Protein AF-A0A7G9FVB9-F1 (afdb_monomer_lite)

Sequence (178 aa):
MNELNYVPISENDRDALREALKKEIVKCATGRSVLEKKEYHIELKDEKFKTLVSDGELDLAAEIAIEMLEEIKNINKTMRKPEFEELAAKVRSEESTIKKTVLMHGMFSERMKDLIGLAAECMRVGGAYYTFLSGPFITSAIFSAYAVIVDQGENEDLYITCAFFLIRAILKMHSIPD

Radius of gyration: 16.19 Å; chains: 1; bounding box: 37×33×52 Å

Foldseek 3Di:
DDLPDDDQDDPVVLVVLLVVLLVVQVVQFPPDADVQWTWGFDDAPPFTWIFTAHPVLLSLLLNLLSQLLSQLVVLLNVQAPVNLVVLVVVLVPDDDLLVSLVSLCVSHDPSNVVSLVSLCVSRVPDDVLCNPPLSSQLSVLSSVLSVQCNVPVVDPVSSSVSSSNNSVSSRVSDTGTD

Structure (mmCIF, N/CA/C/O backbone):
data_AF-A0A7G9FVB9-F1
#
_entry.id   AF-A0A7G9FVB9-F1
#
loop_
_atom_site.group_PDB
_atom_site.id
_atom_site.type_symbol
_atom_site.label_atom_id
_atom_site.label_alt_id
_atom_site.label_comp_id
_atom_site.label_asym_id
_atom_site.label_entity_id
_atom_site.label_seq_id
_atom_site.pdbx_PDB_ins_code
_atom_site.Cartn_x
_atom_site.Cartn_y
_atom_site.Cartn_z
_atom_site.occupancy
_atom_site.B_iso_or_equiv
_atom_site.auth_seq_id
_atom_site.auth_comp_id
_atom_site.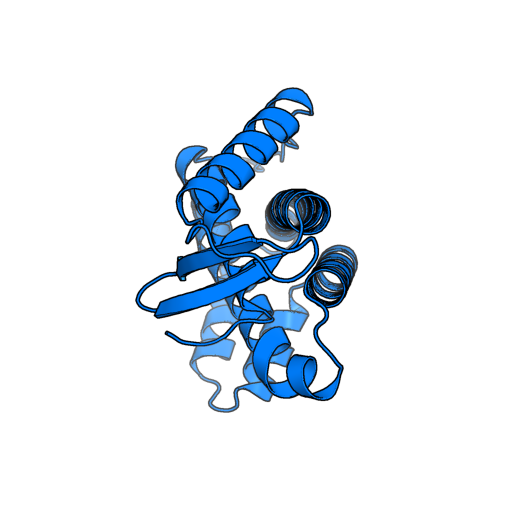auth_asym_id
_atom_site.auth_atom_id
_atom_site.pdbx_PDB_model_num
ATOM 1 N N . MET A 1 1 ? 6.359 0.030 -31.274 1.00 37.69 1 MET A N 1
ATOM 2 C CA . MET A 1 1 ? 6.351 0.048 -29.798 1.00 37.69 1 MET A CA 1
ATOM 3 C C . MET A 1 1 ? 5.834 1.413 -29.409 1.00 37.69 1 MET A C 1
ATOM 5 O O . MET A 1 1 ? 6.547 2.377 -29.641 1.00 37.69 1 MET A O 1
ATOM 9 N N . ASN A 1 2 ? 4.580 1.504 -28.969 1.00 38.28 2 ASN A N 1
ATOM 10 C CA . ASN A 1 2 ? 4.040 2.771 -28.486 1.00 38.28 2 ASN A CA 1
ATOM 11 C C . ASN A 1 2 ? 4.708 3.070 -27.145 1.00 38.28 2 ASN A C 1
ATOM 13 O O . ASN A 1 2 ? 4.683 2.230 -26.247 1.00 38.28 2 ASN A O 1
ATOM 17 N N . GLU A 1 3 ? 5.350 4.228 -27.042 1.00 43.22 3 GLU A N 1
ATOM 18 C CA . GLU A 1 3 ? 5.718 4.799 -25.753 1.00 43.22 3 GLU A CA 1
ATOM 19 C C . GLU A 1 3 ? 4.414 4.999 -24.975 1.00 43.22 3 GLU A C 1
ATOM 21 O O . GLU A 1 3 ? 3.550 5.774 -25.385 1.00 43.22 3 GLU A O 1
ATOM 26 N N . LEU A 1 4 ? 4.229 4.222 -23.906 1.00 54.06 4 LEU A N 1
ATOM 27 C CA . LEU A 1 4 ? 3.117 4.383 -22.974 1.00 54.06 4 LEU A CA 1
ATOM 28 C C . LEU A 1 4 ? 3.291 5.742 -22.286 1.00 54.06 4 LEU A C 1
ATOM 30 O O . LEU A 1 4 ? 4.020 5.873 -21.301 1.00 54.06 4 LEU A O 1
ATOM 34 N N . ASN A 1 5 ? 2.668 6.777 -22.844 1.00 54.59 5 ASN A N 1
ATOM 35 C CA . ASN A 1 5 ? 2.646 8.098 -22.236 1.00 54.59 5 ASN A CA 1
ATOM 36 C C . ASN A 1 5 ? 1.770 8.040 -20.985 1.00 54.59 5 ASN A C 1
ATOM 38 O O . ASN A 1 5 ? 0.549 7.953 -21.061 1.00 54.59 5 ASN A O 1
ATOM 42 N N . TYR A 1 6 ? 2.410 8.088 -19.821 1.00 61.12 6 TYR A N 1
ATOM 43 C CA . TYR A 1 6 ? 1.730 8.239 -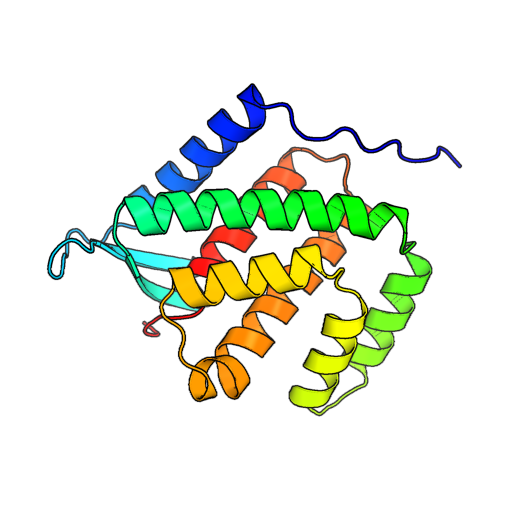18.540 1.00 61.12 6 TYR A CA 1
ATOM 44 C C . TYR A 1 6 ? 0.858 9.482 -18.524 1.00 61.12 6 TYR A C 1
ATOM 46 O O . TYR A 1 6 ? 1.340 10.602 -18.712 1.00 61.12 6 TYR A O 1
ATOM 54 N N . VAL A 1 7 ? -0.400 9.259 -18.184 1.00 67.25 7 VAL A N 1
ATOM 55 C CA . VAL A 1 7 ? -1.322 10.304 -17.779 1.00 67.25 7 VAL A CA 1
ATOM 56 C C . VAL A 1 7 ? -1.531 10.127 -16.271 1.00 67.25 7 VAL A C 1
ATOM 58 O O . VAL A 1 7 ? -1.953 9.040 -15.843 1.00 67.25 7 VAL A O 1
ATOM 61 N N . PRO A 1 8 ? -1.162 11.130 -15.450 1.00 74.44 8 PRO A N 1
ATOM 62 C CA . PRO A 1 8 ? -1.553 11.137 -14.051 1.00 74.44 8 PRO A CA 1
ATOM 63 C C . PRO A 1 8 ? -3.070 11.030 -13.941 1.00 74.44 8 PRO A C 1
ATOM 65 O O . PRO A 1 8 ? -3.791 11.550 -14.796 1.00 74.44 8 PRO A O 1
ATOM 68 N N . ILE A 1 9 ? -3.555 10.378 -12.889 1.00 80.62 9 ILE A N 1
ATOM 69 C CA . ILE A 1 9 ? -4.984 10.429 -12.575 1.00 80.62 9 ILE A CA 1
ATOM 70 C C . ILE A 1 9 ? -5.420 11.893 -12.387 1.00 80.62 9 ILE A C 1
ATOM 72 O O . ILE A 1 9 ? -4.665 12.706 -11.847 1.00 80.62 9 ILE A O 1
ATOM 76 N N . SER A 1 10 ? -6.611 12.253 -12.870 1.00 83.44 10 SER A N 1
ATOM 77 C CA . SER A 1 10 ? -7.133 13.606 -12.664 1.00 83.44 10 SER A CA 1
ATOM 78 C C . SER A 1 10 ? -7.456 13.838 -11.185 1.00 83.44 10 SER A C 1
ATOM 80 O O . SER A 1 10 ? -7.743 12.891 -10.458 1.00 83.44 10 SER A O 1
ATOM 82 N N . GLU A 1 11 ? -7.457 15.092 -10.725 1.00 84.75 11 GLU A N 1
ATOM 83 C CA . GLU A 1 11 ? -7.800 15.399 -9.325 1.00 84.75 11 GLU A CA 1
ATOM 84 C C . GLU A 1 11 ? -9.227 14.955 -8.955 1.00 84.75 11 GLU A C 1
ATOM 86 O O . GLU A 1 11 ? -9.455 14.436 -7.867 1.00 84.75 11 GLU A O 1
ATOM 91 N N . ASN A 1 12 ? -10.181 15.058 -9.886 1.00 85.25 12 ASN A N 1
ATOM 92 C CA . ASN A 1 12 ? -11.548 14.583 -9.653 1.00 85.25 12 ASN A CA 1
ATOM 93 C C . ASN A 1 12 ? -11.598 13.057 -9.486 1.00 85.25 12 ASN A C 1
ATOM 95 O O . ASN A 1 12 ? -12.289 12.552 -8.600 1.00 85.25 12 ASN A O 1
ATOM 99 N N . ASP A 1 13 ? -10.864 12.324 -10.325 1.00 87.25 13 ASP A N 1
ATOM 100 C CA . ASP A 1 13 ? -10.812 10.861 -10.253 1.00 87.25 13 ASP A CA 1
ATOM 101 C C . ASP A 1 13 ? -10.026 10.401 -9.018 1.00 87.25 13 ASP A C 1
ATOM 103 O O . ASP A 1 13 ? -10.382 9.402 -8.395 1.00 87.25 13 ASP A O 1
ATOM 107 N N . ARG A 1 14 ? -8.999 11.159 -8.613 1.00 90.00 14 ARG A N 1
ATOM 108 C CA . ARG A 1 14 ? -8.261 10.965 -7.358 1.00 90.00 14 ARG A CA 1
ATOM 109 C C . ARG A 1 14 ? -9.196 11.077 -6.158 1.00 90.00 14 ARG A C 1
ATOM 111 O O . ARG A 1 14 ? -9.198 10.183 -5.314 1.00 90.00 14 ARG A O 1
ATOM 118 N N . ASP A 1 15 ? -10.000 12.133 -6.082 1.00 91.25 15 ASP A N 1
ATOM 119 C CA . ASP A 1 15 ? -10.960 12.331 -4.992 1.00 91.25 15 ASP A CA 1
ATOM 120 C C . ASP A 1 15 ? -12.031 11.237 -4.976 1.00 91.25 15 ASP A C 1
ATOM 122 O O . ASP A 1 15 ? -12.320 10.657 -3.925 1.00 91.25 15 ASP A O 1
ATOM 126 N N . ALA A 1 16 ? -12.570 10.890 -6.148 1.00 92.38 16 ALA A N 1
ATOM 127 C CA . ALA A 1 16 ? -13.543 9.812 -6.282 1.00 92.38 16 ALA A CA 1
ATOM 128 C C . ALA A 1 16 ? -12.965 8.460 -5.832 1.00 92.38 16 ALA A C 1
ATOM 130 O O . ALA A 1 16 ? -13.618 7.724 -5.084 1.00 92.38 16 ALA A O 1
ATOM 131 N N . LEU A 1 17 ? -11.730 8.147 -6.237 1.00 93.62 17 LEU A N 1
ATOM 132 C CA . LEU A 1 17 ? -11.035 6.931 -5.831 1.00 93.62 17 LEU A CA 1
ATOM 133 C C . LEU A 1 17 ? -10.787 6.922 -4.324 1.00 93.62 17 LEU A C 1
ATOM 135 O O . LEU A 1 17 ? -11.076 5.923 -3.672 1.00 93.62 17 LEU A O 1
ATOM 139 N N . ARG A 1 18 ? -10.318 8.029 -3.748 1.00 94.75 18 ARG A N 1
ATOM 140 C CA . ARG A 1 18 ? -10.064 8.152 -2.306 1.00 94.75 18 ARG A CA 1
ATOM 141 C C . ARG A 1 18 ? -11.317 7.866 -1.486 1.00 94.75 18 ARG A C 1
ATOM 143 O O . ARG A 1 18 ? -11.277 7.054 -0.559 1.00 94.75 18 ARG A O 1
ATOM 150 N N . GLU A 1 19 ? -12.445 8.462 -1.864 1.00 94.81 19 GLU A N 1
ATOM 151 C CA . GLU A 1 19 ? -13.732 8.206 -1.215 1.00 94.81 19 GLU A CA 1
ATOM 152 C C . GLU A 1 19 ? -14.202 6.758 -1.410 1.00 94.81 19 GLU A C 1
ATOM 154 O O . GLU A 1 19 ? -14.711 6.141 -0.469 1.00 94.81 19 GLU A O 1
ATOM 159 N N . ALA A 1 20 ? -13.979 6.170 -2.589 1.00 94.94 20 ALA A N 1
ATOM 160 C CA . ALA A 1 20 ? -14.277 4.761 -2.835 1.00 94.94 20 ALA A CA 1
ATOM 161 C C . ALA A 1 20 ? -13.432 3.825 -1.949 1.00 94.94 20 ALA A C 1
ATOM 163 O O . ALA A 1 20 ? -13.989 2.922 -1.317 1.00 94.94 20 ALA A O 1
ATOM 164 N N . LEU A 1 21 ? -12.120 4.071 -1.832 1.00 95.88 21 LEU A N 1
ATOM 165 C CA . LEU A 1 21 ? -11.207 3.319 -0.964 1.00 95.88 21 LEU A CA 1
ATOM 166 C C . LEU A 1 21 ? -11.694 3.331 0.486 1.00 95.88 21 LEU A C 1
ATOM 168 O O . LEU A 1 21 ? -11.895 2.274 1.090 1.00 95.88 21 LEU A O 1
ATOM 172 N N . LYS A 1 22 ? -11.950 4.527 1.024 1.00 96.50 22 LYS A N 1
ATOM 173 C CA . LYS A 1 22 ? -12.458 4.710 2.389 1.00 96.50 22 LYS A CA 1
ATOM 174 C C . LYS A 1 22 ? -13.771 3.976 2.602 1.00 96.50 22 LYS A C 1
ATOM 176 O O . LYS A 1 22 ? -13.920 3.258 3.589 1.00 96.50 22 LYS A O 1
ATOM 181 N N . LYS A 1 23 ? -14.719 4.130 1.676 1.00 96.12 23 LYS A N 1
ATOM 182 C CA . LYS A 1 23 ? -16.040 3.508 1.774 1.00 96.12 23 LYS A CA 1
ATOM 183 C C . LYS A 1 23 ? -15.944 1.989 1.849 1.00 96.12 23 LYS A C 1
ATOM 185 O O . LYS A 1 23 ? -16.669 1.394 2.644 1.00 96.12 23 LYS A O 1
ATOM 190 N N . GLU A 1 24 ? -15.056 1.360 1.079 1.00 95.25 24 GLU A N 1
ATOM 191 C CA . GLU A 1 24 ? -14.852 -0.089 1.179 1.00 95.25 24 GLU A CA 1
ATOM 192 C C . GLU A 1 24 ? -14.247 -0.506 2.523 1.00 95.25 24 GLU A C 1
ATOM 194 O O . GLU A 1 24 ? -14.696 -1.498 3.092 1.00 95.25 24 GLU A O 1
ATOM 199 N N . ILE A 1 25 ? -13.296 0.252 3.080 1.00 97.00 25 ILE A N 1
ATOM 200 C CA . ILE A 1 25 ? -12.753 -0.052 4.415 1.00 97.00 25 ILE A CA 1
ATOM 201 C C . ILE A 1 25 ? -13.809 0.151 5.507 1.00 97.00 25 ILE A C 1
ATOM 203 O O . ILE A 1 25 ? -13.913 -0.664 6.421 1.00 97.00 25 ILE A O 1
ATOM 207 N N . VAL A 1 26 ? -14.654 1.177 5.399 1.00 96.12 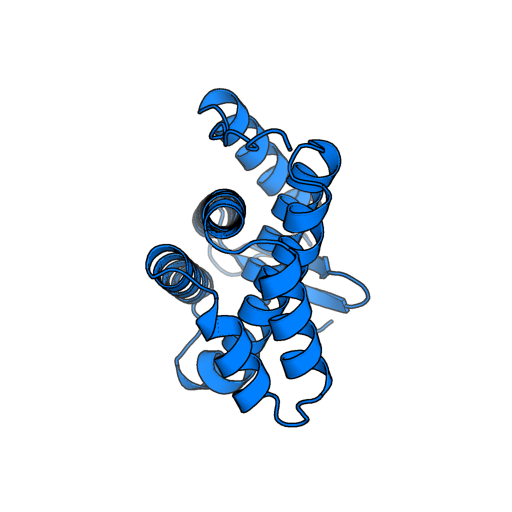26 VAL A N 1
ATOM 208 C CA . VAL A 1 26 ? -15.721 1.440 6.377 1.00 96.12 26 VAL A CA 1
ATOM 209 C C . VAL A 1 26 ? -16.735 0.297 6.454 1.00 96.12 26 VAL A C 1
ATOM 211 O O . VAL A 1 26 ? -17.242 0.009 7.538 1.00 96.12 26 VAL A O 1
ATOM 214 N N . LYS A 1 27 ? -16.985 -0.427 5.354 1.00 96.00 27 LYS A N 1
ATOM 215 C CA . LYS A 1 27 ? -17.828 -1.638 5.377 1.00 96.00 27 LYS A CA 1
ATOM 216 C C . LYS A 1 27 ? -17.253 -2.756 6.253 1.00 96.00 27 LYS A C 1
ATOM 218 O O . LYS A 1 27 ? -18.010 -3.608 6.706 1.00 96.00 27 LYS A O 1
ATOM 223 N N . CYS A 1 28 ? -15.944 -2.749 6.500 1.00 95.75 28 CYS A N 1
ATOM 224 C CA . CYS A 1 28 ? -15.247 -3.708 7.356 1.00 95.75 28 CYS A CA 1
ATOM 225 C C . CYS A 1 28 ? -15.281 -3.332 8.850 1.00 95.75 28 CYS A C 1
ATOM 227 O O . CYS A 1 28 ? -14.652 -4.013 9.662 1.00 95.75 28 CYS A O 1
ATOM 229 N N . ALA A 1 29 ? -15.955 -2.242 9.234 1.00 94.69 29 ALA A N 1
ATOM 230 C CA . ALA A 1 29 ? -16.019 -1.804 10.625 1.00 94.69 29 ALA A CA 1
ATOM 231 C C . ALA A 1 29 ? -16.713 -2.851 11.512 1.00 94.69 29 ALA A C 1
ATOM 233 O O . ALA A 1 29 ? -17.799 -3.337 11.196 1.00 94.69 29 ALA A O 1
ATOM 234 N N . THR A 1 30 ? -16.121 -3.158 12.666 1.00 93.31 30 THR A N 1
ATOM 235 C CA . THR A 1 30 ? -16.692 -4.134 13.616 1.00 93.31 30 THR A CA 1
ATOM 236 C C . THR A 1 30 ? -17.731 -3.514 14.555 1.00 93.31 30 THR A C 1
ATOM 238 O O . THR A 1 30 ? -18.374 -4.218 15.333 1.00 93.31 30 THR A O 1
ATOM 241 N N . GLY A 1 31 ? -17.869 -2.184 14.520 1.00 92.31 31 GLY A N 1
ATOM 242 C CA . GLY A 1 31 ? -18.648 -1.400 15.480 1.00 92.31 31 GLY A CA 1
ATOM 243 C C . GLY A 1 31 ? -17.920 -1.136 16.803 1.00 92.31 31 GLY A C 1
ATOM 244 O O . GLY A 1 31 ? -18.445 -0.402 17.639 1.00 92.31 31 GLY A O 1
ATOM 245 N N . ARG A 1 32 ? -16.717 -1.692 17.006 1.00 93.25 32 ARG A N 1
ATOM 246 C CA . ARG A 1 32 ? -15.883 -1.407 18.180 1.00 93.25 32 ARG A CA 1
ATOM 247 C C . ARG A 1 32 ? -15.012 -0.176 17.946 1.00 93.25 32 ARG A C 1
ATOM 249 O O . ARG A 1 32 ? -14.538 0.071 16.837 1.00 93.25 32 ARG A O 1
ATOM 256 N N . SER A 1 33 ? -14.761 0.566 19.017 1.00 91.62 33 SER A N 1
ATOM 257 C CA . SER A 1 33 ? -13.830 1.690 19.027 1.00 91.62 33 SER A CA 1
ATOM 258 C C . SER A 1 33 ? -12.991 1.697 20.300 1.00 91.62 33 SER A C 1
ATOM 260 O O . SER A 1 33 ? -13.411 1.217 21.355 1.00 91.62 33 SER A O 1
ATOM 262 N N . VAL A 1 34 ? -11.783 2.241 20.187 1.00 90.00 34 VAL A N 1
ATOM 263 C CA . VAL A 1 34 ? -10.879 2.510 21.304 1.00 90.00 34 VAL A CA 1
ATOM 264 C C . VAL A 1 34 ? -10.413 3.950 21.151 1.00 90.00 34 VAL A C 1
ATOM 266 O O . VAL A 1 34 ? -9.748 4.284 20.170 1.00 90.00 34 VAL A O 1
ATOM 269 N N . LEU A 1 35 ? -10.772 4.807 22.112 1.00 89.88 35 LEU A N 1
ATOM 270 C CA . LEU A 1 35 ? -10.610 6.261 21.995 1.00 89.88 35 LEU A CA 1
ATOM 271 C C . LEU A 1 35 ? -11.299 6.777 20.712 1.00 89.88 35 LEU A C 1
ATOM 273 O O . LEU A 1 35 ? -12.454 6.449 20.452 1.00 89.88 35 LEU A O 1
ATOM 277 N N . GLU A 1 36 ? -10.587 7.559 19.906 1.00 91.06 36 GLU A N 1
ATOM 278 C CA . GLU A 1 36 ? -11.026 8.101 18.613 1.00 91.06 36 GLU A CA 1
ATOM 279 C C . GLU A 1 36 ? -10.799 7.147 17.424 1.00 91.06 36 GLU A C 1
ATOM 281 O O . GLU A 1 36 ? -11.000 7.528 16.271 1.00 91.06 36 GLU A O 1
ATOM 286 N N . LYS A 1 37 ? -10.371 5.904 17.686 1.00 94.62 37 LYS A N 1
ATOM 287 C CA . LYS A 1 37 ? -10.043 4.913 16.653 1.00 94.62 37 LYS A CA 1
ATOM 288 C C . LYS A 1 37 ? -11.127 3.862 16.538 1.00 94.62 37 LYS A C 1
ATOM 290 O O . LYS A 1 37 ? -11.617 3.346 17.543 1.00 94.62 37 LYS A O 1
ATOM 295 N N . LYS A 1 38 ? -11.471 3.518 15.303 1.00 96.38 38 LYS A N 1
ATOM 296 C CA . LYS A 1 38 ? -12.440 2.475 14.967 1.00 96.38 38 LYS A CA 1
ATOM 297 C C . LYS A 1 38 ? -11.693 1.196 14.620 1.00 96.38 38 LYS A C 1
ATOM 299 O O . LYS A 1 38 ? -10.620 1.241 14.018 1.00 96.38 38 LYS A O 1
ATOM 304 N N . GLU A 1 39 ? -12.250 0.067 15.035 1.00 96.94 39 GLU A N 1
ATOM 305 C CA . GLU A 1 39 ? -11.725 -1.248 14.687 1.00 96.94 39 GLU A CA 1
ATOM 306 C C . GLU A 1 39 ? -12.323 -1.712 13.356 1.00 96.94 39 GLU A C 1
ATOM 308 O O . GLU A 1 39 ? -13.542 -1.695 13.157 1.00 96.94 39 GLU A O 1
ATOM 313 N N . TYR A 1 40 ? -11.451 -2.169 12.464 1.00 97.00 40 TYR A N 1
ATOM 314 C CA . TYR A 1 40 ? -11.817 -2.745 11.178 1.00 97.00 40 TYR A CA 1
ATOM 315 C C . TYR A 1 40 ? -11.300 -4.172 11.092 1.00 97.00 40 TYR A C 1
ATOM 317 O O . TYR A 1 40 ? -10.146 -4.428 11.434 1.00 97.00 40 TYR A O 1
ATOM 325 N N . HIS A 1 41 ? -12.143 -5.082 10.607 1.00 96.81 41 HIS A N 1
ATOM 326 C CA . HIS A 1 41 ? -11.784 -6.465 10.319 1.00 96.81 41 HIS A CA 1
ATOM 327 C C . HIS A 1 41 ? -11.654 -6.638 8.804 1.00 96.81 41 HIS A C 1
ATOM 329 O O . HIS A 1 41 ? -12.647 -6.712 8.081 1.00 96.81 41 HIS A O 1
ATOM 335 N N . ILE A 1 42 ? -10.413 -6.654 8.328 1.00 95.75 42 ILE A N 1
ATOM 336 C CA . ILE A 1 42 ? -10.069 -6.560 6.911 1.00 95.75 42 ILE A CA 1
ATOM 337 C C . ILE A 1 42 ? -9.505 -7.895 6.429 1.00 95.75 42 ILE A C 1
ATOM 339 O O . ILE A 1 42 ? -8.750 -8.563 7.134 1.00 95.75 42 ILE A O 1
ATOM 343 N N . GLU A 1 43 ? -9.852 -8.253 5.197 1.00 94.44 43 GLU A N 1
ATOM 344 C CA . GLU A 1 43 ? -9.292 -9.392 4.476 1.00 94.44 43 GLU A CA 1
ATOM 345 C C . GLU A 1 43 ? -8.314 -8.903 3.401 1.00 94.44 43 GLU A C 1
ATOM 347 O O . GLU A 1 43 ? -8.623 -7.997 2.617 1.00 94.44 43 GLU A O 1
ATOM 352 N N . LEU A 1 44 ? -7.119 -9.492 3.371 1.00 92.62 44 LEU A N 1
ATOM 353 C CA . LEU A 1 44 ? -6.101 -9.247 2.357 1.00 92.62 44 LEU A CA 1
ATOM 354 C C . LEU A 1 44 ? -5.512 -10.579 1.897 1.00 92.62 44 LEU A C 1
ATOM 356 O O . LEU A 1 44 ? -4.740 -11.203 2.625 1.00 92.62 44 LEU A O 1
ATOM 360 N N . LYS A 1 45 ? -5.843 -10.971 0.659 1.00 85.25 45 LYS A N 1
ATOM 361 C CA . LYS A 1 45 ? -5.618 -12.335 0.151 1.00 85.25 45 LYS A CA 1
ATOM 362 C C . LYS A 1 45 ? -6.290 -13.338 1.101 1.00 85.25 45 LYS A C 1
ATOM 364 O O . LYS A 1 45 ? -7.429 -13.112 1.479 1.00 85.25 45 LYS A O 1
ATOM 369 N N . ASP A 1 46 ? -5.583 -14.377 1.524 1.00 86.06 46 ASP A N 1
ATOM 370 C CA . ASP A 1 46 ? -6.117 -15.427 2.397 1.00 86.06 46 ASP A CA 1
ATOM 371 C C . ASP A 1 46 ? -5.969 -15.104 3.897 1.00 86.06 46 ASP A C 1
ATOM 373 O O . ASP A 1 46 ? -6.199 -15.960 4.750 1.00 86.06 46 ASP A O 1
ATOM 377 N N . GLU A 1 47 ? -5.564 -13.876 4.240 1.00 90.00 47 GLU A N 1
ATOM 378 C CA . GLU A 1 47 ? -5.315 -13.466 5.620 1.00 90.00 47 GLU A CA 1
ATOM 379 C C . GLU A 1 47 ? -6.317 -12.411 6.088 1.00 90.00 47 GLU A C 1
ATOM 381 O O . GLU A 1 47 ? -6.507 -11.368 5.454 1.00 90.00 47 GLU A O 1
ATOM 386 N N . LYS A 1 48 ? -6.894 -12.651 7.265 1.00 94.50 48 LYS A N 1
ATOM 387 C CA . LYS A 1 48 ? -7.755 -11.706 7.973 1.00 94.50 48 LYS A CA 1
ATOM 388 C C . LYS A 1 48 ? -6.999 -11.052 9.115 1.00 94.50 48 LYS A C 1
ATOM 390 O O . LYS A 1 48 ? -6.144 -11.670 9.749 1.00 94.50 48 LYS A O 1
ATOM 395 N N . PHE A 1 49 ? -7.273 -9.778 9.347 1.00 95.75 49 PHE A N 1
ATOM 396 C CA . PHE A 1 49 ? -6.631 -9.025 10.412 1.00 95.75 49 PHE A CA 1
ATOM 397 C C . PHE A 1 49 ? -7.534 -7.918 10.938 1.00 95.75 49 PHE A C 1
ATOM 399 O O . PHE A 1 49 ? -8.427 -7.419 10.246 1.00 95.75 49 PHE A O 1
ATOM 406 N N . LYS A 1 50 ? -7.256 -7.500 12.169 1.00 96.25 50 LYS A N 1
ATOM 407 C CA . LYS A 1 50 ? -7.867 -6.333 12.796 1.00 96.25 50 LYS A CA 1
ATOM 408 C C . LYS A 1 50 ? -6.888 -5.175 12.817 1.00 96.25 50 LYS A C 1
ATOM 410 O O . LYS A 1 50 ? -5.707 -5.352 13.117 1.00 96.25 50 LYS A O 1
ATOM 415 N N . THR A 1 51 ? -7.386 -3.982 12.534 1.00 95.88 51 THR A N 1
ATOM 416 C CA . THR A 1 51 ? -6.624 -2.737 12.656 1.00 95.88 51 THR A CA 1
ATOM 417 C C . THR A 1 51 ? -7.462 -1.674 13.357 1.00 95.88 51 THR A C 1
ATOM 419 O O . THR A 1 51 ? -8.690 -1.686 13.269 1.00 95.88 51 THR A O 1
ATOM 422 N N . LEU A 1 52 ? -6.795 -0.769 14.070 1.00 96.25 52 LEU A N 1
ATOM 423 C CA . LEU A 1 52 ? -7.408 0.356 14.773 1.00 96.25 52 LEU A CA 1
ATOM 424 C C . LEU A 1 52 ? -6.890 1.651 14.159 1.00 96.25 52 LEU A C 1
ATOM 426 O O . LEU A 1 52 ? -5.712 1.980 14.326 1.00 96.25 52 LEU A O 1
ATOM 430 N N . VAL A 1 53 ? -7.763 2.398 13.488 1.00 96.38 53 VAL A N 1
ATOM 431 C CA . VAL A 1 53 ? -7.407 3.685 12.872 1.00 96.38 53 VAL A CA 1
ATOM 432 C C . VAL A 1 53 ? -8.482 4.737 13.125 1.00 96.38 53 VAL A C 1
ATOM 434 O O . VAL A 1 53 ? -9.667 4.413 13.248 1.00 96.38 53 VAL A O 1
ATOM 437 N N . SER A 1 54 ? -8.068 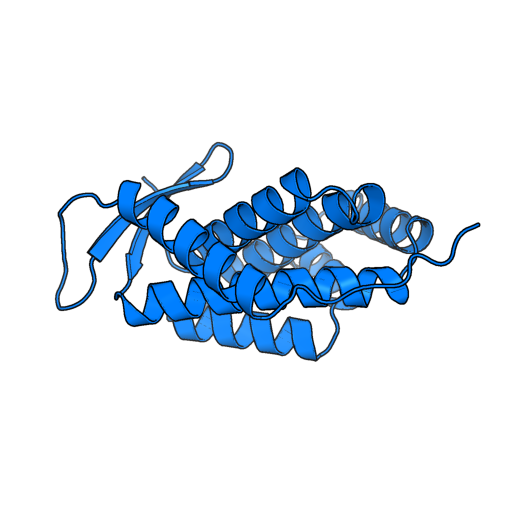5.996 13.259 1.00 96.50 54 SER A N 1
ATOM 438 C CA . SER A 1 54 ? -8.993 7.136 13.244 1.00 96.50 54 SER A CA 1
ATOM 439 C C . SER A 1 54 ? -9.458 7.440 11.815 1.00 96.50 54 SER A C 1
ATOM 441 O O . SER A 1 54 ? -8.891 6.933 10.847 1.00 96.50 54 SER A O 1
ATOM 443 N N . ASP A 1 55 ? -10.474 8.294 11.669 1.00 95.81 55 ASP A N 1
ATOM 444 C CA . ASP A 1 55 ? -10.945 8.715 10.342 1.00 95.81 55 ASP A CA 1
ATOM 445 C C . ASP A 1 55 ? -9.844 9.466 9.569 1.00 95.81 55 ASP A C 1
ATOM 447 O O . ASP A 1 55 ? -9.628 9.194 8.393 1.00 95.81 55 ASP A O 1
ATOM 451 N N . GLY A 1 56 ? -9.063 10.318 10.247 1.00 96.69 56 GLY A N 1
ATOM 452 C CA . GLY A 1 56 ? -7.931 11.017 9.627 1.00 96.69 56 GLY A CA 1
ATOM 453 C C . GLY A 1 56 ? -6.770 10.093 9.237 1.00 96.69 56 GLY A C 1
ATOM 454 O O . GLY A 1 56 ? -6.116 10.315 8.223 1.00 96.69 56 GLY A O 1
ATOM 455 N N . GLU A 1 57 ? -6.523 9.029 10.007 1.00 97.69 57 GLU A N 1
ATOM 456 C CA . GLU A 1 57 ? -5.533 8.004 9.649 1.00 97.69 57 GLU A CA 1
ATOM 457 C C . GLU A 1 57 ? -5.994 7.185 8.437 1.00 97.69 57 GLU A C 1
ATOM 459 O O . GLU A 1 57 ? -5.185 6.877 7.566 1.00 97.69 57 GLU A O 1
ATOM 464 N N . LEU A 1 58 ? -7.290 6.872 8.346 1.00 97.75 58 LEU A N 1
ATOM 465 C CA . LEU A 1 58 ? -7.858 6.194 7.182 1.00 97.75 58 LEU A CA 1
ATOM 466 C C . LEU A 1 58 ? -7.796 7.073 5.922 1.00 97.75 58 LEU A C 1
ATOM 468 O O . LEU A 1 58 ? -7.433 6.574 4.857 1.00 97.75 58 LEU A O 1
ATOM 472 N N . ASP A 1 59 ? -8.100 8.367 6.048 1.00 97.50 59 ASP A N 1
ATOM 473 C CA . ASP A 1 59 ? -7.982 9.339 4.955 1.00 97.50 59 ASP A CA 1
ATOM 474 C C . ASP A 1 59 ? -6.538 9.431 4.447 1.00 97.50 59 ASP A C 1
ATOM 476 O O . ASP A 1 59 ? -6.293 9.352 3.241 1.00 97.50 59 ASP A O 1
ATOM 480 N N . LEU A 1 60 ? -5.572 9.532 5.365 1.00 98.00 60 LEU A N 1
ATOM 481 C CA . LEU A 1 60 ? -4.154 9.574 5.018 1.00 98.00 60 LEU A CA 1
ATOM 482 C C . LEU A 1 60 ? -3.684 8.261 4.375 1.00 98.00 60 LEU A C 1
ATOM 484 O O . LEU A 1 60 ? -2.964 8.293 3.381 1.00 98.00 60 LEU A O 1
ATOM 488 N N . ALA A 1 61 ? -4.110 7.105 4.889 1.00 98.25 61 ALA A N 1
ATOM 489 C CA . ALA A 1 61 ? -3.772 5.810 4.302 1.00 98.25 61 ALA A CA 1
ATOM 490 C C . ALA A 1 61 ? -4.325 5.653 2.875 1.00 98.25 61 ALA A C 1
ATOM 492 O O . ALA A 1 61 ? -3.647 5.086 2.016 1.00 98.25 61 ALA A O 1
ATOM 493 N N . ALA A 1 62 ? -5.531 6.167 2.608 1.00 98.06 62 ALA A N 1
ATOM 494 C CA . ALA A 1 62 ? -6.110 6.183 1.267 1.00 98.06 62 ALA A CA 1
ATOM 495 C C . ALA A 1 62 ? -5.301 7.070 0.310 1.00 98.06 62 ALA A C 1
ATOM 497 O O . ALA A 1 62 ? -5.000 6.638 -0.801 1.00 98.06 62 ALA A O 1
ATOM 498 N N . GLU A 1 63 ? -4.894 8.263 0.754 1.00 97.19 63 GLU A N 1
ATOM 499 C CA . GLU A 1 63 ? -4.042 9.152 -0.043 1.00 97.19 63 GLU A CA 1
ATOM 500 C C . GLU A 1 63 ? -2.692 8.498 -0.364 1.00 97.19 63 GLU A C 1
ATOM 502 O O . GLU A 1 63 ? -2.285 8.443 -1.523 1.00 97.19 63 GLU A O 1
ATOM 507 N N . ILE A 1 64 ? -2.027 7.921 0.644 1.00 98.38 64 ILE A N 1
ATOM 508 C CA . ILE A 1 64 ? -0.735 7.246 0.462 1.00 98.38 64 ILE A CA 1
ATOM 509 C C . ILE A 1 64 ? -0.864 6.073 -0.519 1.00 98.38 64 ILE A C 1
ATOM 511 O O . ILE A 1 64 ? 0.019 5.885 -1.353 1.00 98.38 64 ILE A O 1
ATOM 515 N N . ALA A 1 65 ? -1.953 5.298 -0.468 1.00 98.06 65 ALA A N 1
ATOM 516 C CA . ALA A 1 65 ? -2.177 4.194 -1.402 1.00 98.06 65 ALA A CA 1
ATOM 517 C C . ALA A 1 65 ? -2.268 4.668 -2.863 1.00 98.06 65 ALA A C 1
ATOM 519 O O . ALA A 1 65 ? -1.691 4.031 -3.749 1.00 98.06 65 ALA A O 1
ATOM 520 N N . ILE A 1 66 ? -2.963 5.783 -3.112 1.00 96.06 66 ILE A N 1
ATOM 521 C CA . ILE A 1 66 ? -3.088 6.382 -4.449 1.00 96.06 66 ILE A CA 1
ATOM 522 C C . ILE A 1 66 ? -1.732 6.923 -4.914 1.00 96.06 66 ILE A C 1
ATOM 524 O O . ILE A 1 66 ? -1.308 6.647 -6.034 1.00 96.06 66 ILE A O 1
ATOM 528 N N . GLU A 1 67 ? -1.012 7.622 -4.039 1.00 96.44 67 GLU A N 1
ATOM 529 C CA . GLU A 1 67 ? 0.318 8.160 -4.336 1.00 96.44 67 GLU A CA 1
ATOM 530 C C . GLU A 1 67 ? 1.350 7.060 -4.623 1.00 96.44 67 GLU A C 1
ATOM 532 O O . GLU A 1 67 ? 2.140 7.179 -5.562 1.00 96.44 67 GLU A O 1
ATOM 537 N N . MET A 1 68 ? 1.319 5.953 -3.873 1.00 96.94 68 MET A N 1
ATOM 538 C CA . MET A 1 68 ? 2.149 4.779 -4.156 1.00 96.94 68 MET A CA 1
ATOM 539 C C . MET A 1 68 ? 1.822 4.195 -5.533 1.00 96.94 68 MET A C 1
ATOM 541 O O . MET A 1 68 ? 2.729 3.819 -6.273 1.00 96.94 68 MET A O 1
ATOM 545 N N . LEU A 1 69 ? 0.545 4.130 -5.907 1.00 93.44 69 LEU A N 1
ATOM 546 C CA . LEU A 1 69 ? 0.134 3.599 -7.204 1.00 93.44 69 LEU A CA 1
ATOM 547 C C . LEU A 1 69 ? 0.567 4.496 -8.377 1.00 93.44 69 LEU A C 1
ATOM 549 O O . LEU A 1 69 ? 1.055 3.999 -9.396 1.00 93.44 69 LEU A O 1
ATOM 553 N N . GLU A 1 70 ? 0.455 5.812 -8.224 1.00 91.81 70 GLU A N 1
ATOM 554 C CA . GLU A 1 70 ? 0.955 6.774 -9.209 1.00 91.81 70 GLU A CA 1
ATOM 555 C C . GLU A 1 70 ? 2.484 6.713 -9.331 1.00 91.81 70 GLU A C 1
ATOM 557 O O . GLU A 1 70 ? 3.024 6.755 -10.441 1.00 91.81 70 GLU A O 1
ATOM 562 N N . GLU A 1 71 ? 3.194 6.513 -8.219 1.00 93.31 71 GLU A N 1
ATOM 563 C CA . GLU A 1 71 ? 4.642 6.326 -8.250 1.00 93.31 71 GLU A CA 1
ATOM 564 C C . GLU A 1 71 ? 5.042 4.975 -8.870 1.00 93.31 71 GLU A C 1
ATOM 566 O O . GLU A 1 71 ? 6.022 4.920 -9.611 1.00 93.31 71 GLU A O 1
ATOM 571 N N . ILE A 1 72 ? 4.261 3.903 -8.688 1.00 92.12 72 ILE A N 1
ATOM 572 C CA . ILE A 1 72 ? 4.439 2.633 -9.422 1.00 92.12 72 ILE A CA 1
ATOM 573 C C . ILE A 1 72 ? 4.350 2.870 -10.936 1.00 92.12 72 ILE A C 1
ATOM 575 O O . ILE A 1 72 ? 5.221 2.413 -11.680 1.00 92.12 72 ILE A O 1
ATOM 579 N N . LYS A 1 73 ? 3.341 3.620 -11.405 1.00 86.88 73 LYS A N 1
ATOM 580 C CA . LYS A 1 73 ? 3.216 3.992 -12.826 1.00 86.88 73 LYS A CA 1
ATOM 581 C C . LYS A 1 73 ? 4.414 4.809 -13.305 1.00 86.88 73 LYS A C 1
ATOM 583 O O . LYS A 1 73 ? 4.848 4.650 -14.445 1.00 86.88 73 LYS A O 1
ATOM 588 N N . ASN A 1 74 ? 4.960 5.672 -12.451 1.00 87.88 74 ASN A N 1
ATOM 589 C CA . ASN A 1 74 ? 6.148 6.448 -12.771 1.00 87.88 74 ASN A CA 1
ATOM 590 C C . ASN A 1 74 ? 7.409 5.570 -12.886 1.00 87.88 74 ASN A C 1
ATOM 592 O O . ASN A 1 74 ? 8.134 5.689 -13.873 1.00 87.88 74 ASN A O 1
ATOM 596 N N . ILE A 1 75 ? 7.630 4.644 -11.945 1.00 88.31 75 ILE A N 1
ATOM 597 C CA . ILE A 1 75 ? 8.732 3.664 -11.992 1.00 88.31 75 ILE A CA 1
ATOM 598 C C . ILE A 1 75 ? 8.614 2.780 -13.244 1.00 88.31 75 ILE A C 1
ATOM 600 O O . ILE A 1 75 ? 9.620 2.464 -13.873 1.00 88.31 75 ILE A O 1
ATOM 604 N N . ASN A 1 76 ? 7.398 2.429 -13.670 1.00 82.88 76 ASN A N 1
ATOM 605 C CA . ASN A 1 76 ? 7.168 1.649 -14.891 1.00 82.88 76 ASN A CA 1
ATOM 606 C C . ASN A 1 76 ? 7.651 2.344 -16.184 1.00 82.88 76 ASN A C 1
ATOM 608 O O . ASN A 1 76 ? 7.866 1.695 -17.203 1.00 82.88 76 ASN A O 1
ATOM 612 N N . LYS A 1 77 ? 7.860 3.667 -16.169 1.00 79.00 77 LYS A N 1
ATOM 613 C CA . LYS A 1 77 ? 8.476 4.373 -17.307 1.00 79.00 77 LYS A CA 1
ATOM 614 C C . LYS A 1 77 ? 9.976 4.140 -17.394 1.00 79.00 77 LYS A C 1
ATOM 616 O O . LYS A 1 77 ? 10.538 4.142 -18.486 1.00 79.00 77 LYS A O 1
ATOM 621 N N . THR A 1 78 ? 10.632 4.069 -16.239 1.00 76.69 78 THR A N 1
ATOM 622 C CA . THR A 1 78 ? 12.094 4.068 -16.135 1.00 76.69 78 THR A CA 1
ATOM 623 C C . THR A 1 78 ? 12.651 2.656 -16.071 1.00 76.69 78 THR A C 1
ATOM 625 O O . THR A 1 78 ? 13.728 2.420 -16.607 1.00 76.69 78 THR A O 1
ATOM 628 N N . MET A 1 79 ? 11.904 1.728 -15.474 1.00 80.81 79 MET A N 1
ATOM 629 C CA . MET A 1 79 ? 12.193 0.301 -15.450 1.00 80.81 79 MET A CA 1
ATOM 630 C C . MET A 1 79 ? 11.239 -0.418 -16.400 1.00 80.81 79 MET A C 1
ATOM 632 O O . MET A 1 79 ? 10.024 -0.389 -16.213 1.00 80.81 79 MET A O 1
ATOM 636 N N . ARG A 1 80 ? 11.782 -1.067 -17.428 1.00 73.62 80 ARG A N 1
ATOM 637 C CA . ARG A 1 80 ? 10.986 -1.823 -18.402 1.00 73.62 80 ARG A CA 1
ATOM 638 C C . ARG A 1 80 ? 10.683 -3.222 -17.875 1.00 73.62 80 ARG A C 1
ATOM 640 O O . ARG A 1 80 ? 11.450 -3.793 -17.102 1.00 73.62 80 ARG A O 1
ATOM 647 N N . LYS A 1 81 ? 9.625 -3.838 -18.409 1.00 83.44 81 LYS A N 1
ATOM 648 C CA . LYS A 1 81 ? 9.208 -5.212 -18.085 1.00 83.44 81 LYS A CA 1
ATOM 649 C C . LYS A 1 81 ? 10.356 -6.240 -17.991 1.00 83.44 81 LYS A C 1
ATOM 651 O O . LYS A 1 81 ? 10.402 -6.935 -16.982 1.00 83.44 81 LYS A O 1
ATOM 656 N N . PRO A 1 82 ? 11.310 -6.334 -18.942 1.00 87.81 82 PRO A N 1
ATOM 657 C CA . PRO A 1 82 ? 12.397 -7.313 -18.833 1.00 87.81 82 PRO A CA 1
ATOM 658 C C . PRO A 1 82 ? 13.310 -7.093 -17.618 1.00 87.81 82 PRO A C 1
ATOM 660 O O . PRO A 1 82 ? 13.760 -8.054 -17.000 1.00 87.81 82 PRO A O 1
ATOM 663 N N . GLU A 1 83 ? 13.561 -5.835 -17.246 1.00 89.00 83 GLU A N 1
ATOM 664 C CA . GLU A 1 83 ? 14.376 -5.487 -16.075 1.00 89.00 83 GLU A CA 1
ATOM 665 C C . GLU A 1 83 ? 13.646 -5.875 -14.783 1.00 89.00 83 GLU A C 1
ATOM 667 O O . GLU A 1 83 ? 14.247 -6.435 -13.861 1.00 89.00 83 GLU A O 1
ATOM 672 N N . PHE A 1 84 ? 12.328 -5.656 -14.744 1.00 90.56 84 PHE A N 1
ATOM 673 C CA . PHE A 1 84 ? 11.490 -6.123 -13.646 1.00 90.56 84 PHE A CA 1
ATOM 674 C C . PHE A 1 84 ? 11.448 -7.655 -13.558 1.00 90.56 84 PHE A C 1
ATOM 676 O O . PHE A 1 84 ? 11.569 -8.209 -12.467 1.00 90.56 84 PHE A O 1
ATOM 683 N N . GLU A 1 85 ? 11.315 -8.363 -14.682 1.00 91.75 85 GLU A N 1
ATOM 684 C CA . GLU A 1 85 ? 11.319 -9.830 -14.721 1.00 91.75 85 GLU A CA 1
ATOM 685 C C . GLU A 1 85 ? 12.647 -10.416 -14.222 1.00 91.75 85 GLU A C 1
ATOM 687 O O . GLU A 1 85 ? 12.640 -11.398 -13.470 1.00 91.75 85 GLU A O 1
ATOM 692 N N . GLU A 1 86 ? 13.776 -9.792 -14.574 1.00 93.69 86 GLU A N 1
ATOM 693 C CA . GLU A 1 86 ? 15.098 -10.163 -14.066 1.00 93.69 86 GLU A CA 1
ATOM 694 C C . GLU A 1 86 ? 15.187 -9.955 -12.546 1.00 93.69 86 GLU A C 1
ATOM 696 O O . GLU A 1 86 ? 15.627 -10.852 -11.815 1.00 93.69 86 GLU A O 1
ATOM 701 N N . LEU A 1 87 ? 14.726 -8.804 -12.045 1.00 93.25 87 LEU A N 1
ATOM 702 C CA . LEU A 1 87 ? 14.665 -8.537 -10.608 1.00 93.25 87 LEU A CA 1
ATOM 703 C C . LEU A 1 87 ? 13.759 -9.549 -9.893 1.00 93.25 87 LEU A C 1
ATOM 705 O O . LEU A 1 87 ? 14.148 -10.115 -8.870 1.00 93.25 87 LEU A O 1
ATOM 709 N N . ALA A 1 88 ? 12.583 -9.837 -10.448 1.00 92.81 88 ALA A N 1
ATOM 710 C CA . ALA A 1 88 ? 11.642 -10.805 -9.901 1.00 92.81 88 ALA A CA 1
ATOM 711 C C . ALA A 1 88 ? 12.234 -12.221 -9.867 1.00 92.81 88 ALA A C 1
ATOM 713 O O . ALA A 1 88 ? 12.024 -12.952 -8.897 1.00 92.81 88 ALA A O 1
ATOM 714 N N . ALA A 1 89 ? 13.006 -12.613 -10.884 1.00 94.62 89 ALA A N 1
ATOM 715 C CA . ALA A 1 89 ? 13.725 -13.883 -10.890 1.00 94.62 89 ALA A CA 1
ATOM 716 C C . ALA A 1 89 ? 14.764 -13.949 -9.760 1.00 94.62 89 ALA A C 1
ATOM 718 O O . ALA A 1 89 ? 14.773 -14.929 -9.012 1.00 94.62 89 ALA A O 1
ATOM 719 N N . LYS A 1 90 ? 15.559 -12.885 -9.568 1.00 95.69 90 LYS A N 1
ATOM 720 C CA . LYS A 1 90 ? 16.530 -12.783 -8.462 1.00 95.69 90 LYS A CA 1
ATOM 721 C C . LYS A 1 90 ? 15.845 -12.887 -7.098 1.00 95.69 90 LYS A C 1
ATOM 723 O O . LYS A 1 90 ? 16.277 -13.670 -6.254 1.00 95.69 90 LYS A O 1
ATOM 728 N N . VAL A 1 91 ? 14.741 -12.162 -6.904 1.00 94.00 91 VAL A N 1
ATOM 729 C CA . VAL A 1 91 ? 13.947 -12.196 -5.664 1.00 94.00 91 VAL A CA 1
ATOM 730 C C . VAL A 1 91 ? 13.389 -13.596 -5.391 1.00 94.00 91 VAL A C 1
ATOM 732 O O . VAL A 1 91 ? 13.425 -14.045 -4.246 1.00 94.00 91 VAL A O 1
ATOM 735 N N . ARG A 1 92 ? 12.907 -14.314 -6.416 1.00 92.62 92 ARG A N 1
ATOM 736 C CA . ARG A 1 92 ? 12.405 -15.694 -6.267 1.00 92.62 92 ARG A CA 1
ATOM 737 C C . ARG A 1 92 ? 13.504 -16.697 -5.918 1.00 92.62 92 ARG A C 1
ATOM 739 O O . ARG A 1 92 ? 13.230 -17.626 -5.168 1.00 92.62 92 ARG A O 1
ATOM 746 N N . SER A 1 93 ? 14.709 -16.518 -6.461 1.00 93.94 93 SER A N 1
ATOM 747 C CA . SER A 1 93 ? 15.851 -17.407 -6.205 1.00 93.94 93 SER A CA 1
ATOM 748 C C . SER A 1 93 ? 16.547 -17.171 -4.864 1.00 93.94 93 SER A C 1
ATOM 750 O O . SER A 1 93 ? 17.317 -18.015 -4.421 1.00 93.94 93 SER A O 1
ATOM 752 N N . GLU A 1 94 ? 16.313 -16.023 -4.229 1.00 96.19 94 GLU A N 1
ATOM 753 C CA . GLU A 1 94 ? 16.880 -15.714 -2.920 1.00 96.19 94 GLU A CA 1
ATOM 754 C C . GLU A 1 94 ? 16.080 -16.423 -1.815 1.00 96.19 94 GLU A C 1
ATOM 756 O O . GLU A 1 94 ? 14.860 -16.542 -1.895 1.00 96.19 94 GLU A O 1
ATOM 761 N N . GLU A 1 95 ? 16.739 -16.876 -0.752 1.00 92.12 95 GLU A N 1
ATOM 762 C CA . GLU A 1 95 ? 16.070 -17.522 0.387 1.00 92.12 95 GLU A CA 1
ATOM 763 C C . GLU A 1 95 ? 15.873 -16.541 1.548 1.00 92.12 95 GLU A C 1
ATOM 765 O O . GLU A 1 95 ? 14.845 -16.563 2.226 1.00 92.12 95 GLU A O 1
ATOM 770 N N . SER A 1 96 ? 16.817 -15.618 1.746 1.00 92.62 96 SER A N 1
ATOM 771 C CA . SER A 1 96 ? 16.784 -14.652 2.840 1.00 92.62 96 SER A CA 1
ATOM 772 C C . SER A 1 96 ? 15.728 -13.569 2.618 1.00 92.62 96 SER A C 1
ATOM 774 O O . SER A 1 96 ? 15.839 -12.747 1.708 1.00 92.62 96 SER A O 1
ATOM 776 N N . THR A 1 97 ? 14.747 -13.485 3.521 1.00 86.81 97 THR A N 1
ATOM 777 C CA . THR A 1 97 ? 13.729 -12.417 3.534 1.00 86.81 97 THR A CA 1
ATOM 778 C C . THR A 1 97 ? 14.345 -11.019 3.549 1.00 86.81 97 THR A C 1
ATOM 780 O O . THR A 1 97 ? 13.869 -10.123 2.852 1.00 86.81 97 THR A O 1
ATOM 783 N N . ILE A 1 98 ? 15.435 -10.829 4.297 1.00 88.12 98 ILE A N 1
ATOM 784 C CA . ILE A 1 98 ? 16.138 -9.542 4.365 1.00 88.12 98 ILE A CA 1
ATOM 785 C C . ILE A 1 98 ? 16.729 -9.202 2.996 1.00 88.12 98 ILE A C 1
ATOM 787 O O . ILE A 1 98 ? 16.505 -8.106 2.488 1.00 88.12 98 ILE A O 1
ATOM 791 N N . LYS A 1 99 ? 17.424 -10.148 2.352 1.00 92.75 99 LYS A N 1
ATOM 792 C CA . LYS A 1 99 ? 18.004 -9.911 1.022 1.00 92.75 99 LYS A CA 1
ATOM 793 C C . LYS A 1 99 ? 16.933 -9.694 -0.045 1.00 92.75 99 LYS A C 1
ATOM 795 O O . LYS A 1 99 ? 17.089 -8.783 -0.850 1.00 92.75 99 LYS A O 1
ATOM 800 N N . LYS A 1 100 ? 15.820 -10.440 -0.015 1.00 93.62 100 LYS A N 1
ATOM 801 C CA . LYS A 1 100 ? 14.650 -10.173 -0.876 1.00 93.62 100 LYS A CA 1
ATOM 802 C C . LYS A 1 100 ? 14.168 -8.740 -0.716 1.00 93.62 100 LYS A C 1
ATOM 804 O O . LYS A 1 100 ? 13.970 -8.047 -1.706 1.00 93.62 100 LYS A O 1
ATOM 809 N N . THR A 1 101 ? 14.014 -8.298 0.529 1.00 91.88 101 THR A N 1
ATOM 810 C CA . THR A 1 101 ? 13.561 -6.942 0.855 1.00 91.88 101 THR A CA 1
ATOM 811 C C . THR A 1 101 ? 14.519 -5.897 0.290 1.00 91.88 101 THR A C 1
ATOM 813 O O . THR A 1 101 ? 14.073 -4.974 -0.381 1.00 91.88 101 THR A O 1
ATOM 816 N N . VAL A 1 102 ? 15.832 -6.082 0.459 1.00 93.25 102 VAL A N 1
ATOM 817 C CA . VAL A 1 102 ? 16.859 -5.193 -0.114 1.00 93.25 102 VAL A CA 1
ATOM 818 C C . VAL A 1 102 ? 16.809 -5.166 -1.646 1.00 93.25 102 VAL A C 1
ATOM 820 O O . VAL A 1 102 ? 16.859 -4.087 -2.231 1.00 93.25 102 VAL A O 1
ATOM 823 N N . LEU A 1 103 ? 16.669 -6.324 -2.300 1.00 94.75 103 LEU A N 1
ATOM 824 C CA . LEU A 1 103 ? 16.541 -6.410 -3.759 1.00 94.75 103 LEU A CA 1
ATOM 825 C C . LEU A 1 103 ? 15.312 -5.638 -4.257 1.00 94.75 103 LEU A C 1
ATOM 827 O O . LEU A 1 103 ? 15.432 -4.821 -5.165 1.00 94.75 103 LEU A O 1
ATOM 831 N N . MET A 1 104 ? 14.150 -5.856 -3.636 1.00 93.56 104 MET A N 1
ATOM 832 C CA . MET A 1 104 ? 12.910 -5.156 -3.986 1.00 93.56 104 MET A CA 1
ATOM 833 C C . MET A 1 104 ? 13.014 -3.644 -3.735 1.00 93.56 104 MET A C 1
ATOM 835 O O . MET A 1 104 ? 12.606 -2.859 -4.587 1.00 93.56 104 MET A O 1
ATOM 839 N N . HIS A 1 105 ? 13.626 -3.223 -2.622 1.00 90.62 105 HIS A N 1
ATOM 840 C CA . HIS A 1 105 ? 13.875 -1.805 -2.335 1.00 90.62 105 HIS A CA 1
ATOM 841 C C . HIS A 1 105 ? 14.763 -1.122 -3.377 1.00 90.62 105 HIS A C 1
ATOM 843 O O . HIS A 1 105 ? 14.631 0.085 -3.569 1.00 90.62 105 HIS A O 1
ATOM 849 N N . GLY A 1 106 ? 15.647 -1.866 -4.050 1.00 89.31 106 GLY A N 1
ATOM 850 C CA . GLY A 1 106 ? 16.511 -1.332 -5.102 1.00 89.31 106 GLY A CA 1
ATOM 851 C C . GLY A 1 106 ? 15.752 -0.784 -6.315 1.00 89.31 106 GLY A C 1
ATOM 852 O O . GLY A 1 106 ? 16.295 0.045 -7.035 1.00 89.31 106 GLY A O 1
ATOM 853 N N . MET A 1 107 ? 14.501 -1.206 -6.524 1.00 89.69 107 MET A N 1
ATOM 854 C CA . MET A 1 107 ? 13.620 -0.678 -7.573 1.00 89.69 107 MET A CA 1
ATOM 855 C C . MET A 1 107 ? 12.958 0.653 -7.181 1.00 89.69 107 MET A C 1
ATOM 857 O O . MET A 1 107 ? 12.551 1.417 -8.053 1.00 89.69 107 MET A O 1
ATOM 861 N N . PHE A 1 108 ? 12.792 0.924 -5.887 1.00 92.38 108 PHE A N 1
ATOM 862 C CA . PHE A 1 108 ? 11.994 2.058 -5.433 1.00 92.38 108 PHE A CA 1
ATOM 863 C C . PHE A 1 108 ? 12.734 3.382 -5.618 1.00 92.38 108 PHE A C 1
ATOM 865 O O . PHE A 1 108 ? 13.888 3.534 -5.210 1.00 92.38 108 PHE A O 1
ATOM 872 N N . SER A 1 109 ? 12.027 4.361 -6.184 1.00 93.69 109 SER A N 1
ATOM 873 C CA . SER A 1 109 ? 12.449 5.759 -6.176 1.00 93.69 109 SER A CA 1
ATOM 874 C C . SER A 1 109 ? 12.502 6.308 -4.746 1.00 93.69 109 SER A C 1
ATOM 876 O O . SER A 1 109 ? 11.909 5.739 -3.826 1.00 93.69 109 SER A O 1
ATOM 878 N N . GLU A 1 110 ? 13.180 7.440 -4.548 1.00 95.06 110 GLU A N 1
ATOM 879 C CA . GLU A 1 110 ? 13.171 8.125 -3.246 1.00 95.06 110 GLU A CA 1
ATOM 880 C C . GLU A 1 110 ? 11.747 8.500 -2.819 1.00 95.06 110 GLU A C 1
ATOM 882 O O . GLU A 1 110 ? 11.365 8.233 -1.687 1.00 95.06 110 GLU A O 1
ATOM 887 N N . ARG A 1 111 ? 10.903 8.959 -3.755 1.00 96.25 111 ARG A N 1
ATOM 888 C CA . ARG A 1 111 ? 9.493 9.256 -3.467 1.00 96.25 111 ARG A CA 1
ATOM 889 C C . ARG A 1 111 ? 8.729 8.034 -2.958 1.00 96.25 111 ARG A C 1
ATOM 891 O O . ARG A 1 111 ? 7.960 8.150 -2.011 1.00 96.25 111 ARG A O 1
ATOM 898 N N . MET A 1 112 ? 8.946 6.856 -3.547 1.00 96.88 112 MET A N 1
ATOM 899 C CA . MET A 1 112 ? 8.331 5.625 -3.045 1.00 96.88 112 MET A CA 1
ATOM 900 C C . MET A 1 112 ? 8.813 5.292 -1.624 1.00 96.88 112 MET A C 1
ATOM 902 O O . MET A 1 112 ? 8.016 4.878 -0.785 1.00 96.88 112 MET A O 1
ATOM 906 N N . LYS A 1 113 ? 10.101 5.497 -1.320 1.00 95.75 113 LYS A N 1
ATOM 907 C CA . LYS A 1 113 ? 10.646 5.283 0.032 1.00 95.75 113 LYS A CA 1
ATOM 908 C C . LYS A 1 113 ? 10.044 6.258 1.047 1.00 95.75 113 LYS A C 1
ATOM 910 O O . LYS A 1 113 ? 9.681 5.821 2.138 1.00 95.75 113 LYS A O 1
ATOM 915 N N . ASP A 1 114 ? 9.865 7.522 0.670 1.00 97.50 114 ASP A N 1
ATOM 916 C CA . ASP A 1 114 ? 9.206 8.531 1.505 1.00 97.50 114 ASP A CA 1
ATOM 917 C C . ASP A 1 114 ? 7.747 8.150 1.788 1.00 97.50 114 ASP A C 1
ATOM 919 O O . ASP A 1 114 ? 7.303 8.197 2.935 1.00 97.50 114 ASP A O 1
ATOM 923 N N . LEU A 1 115 ? 7.014 7.677 0.773 1.00 98.38 115 LEU A N 1
ATOM 924 C CA . LEU A 1 115 ? 5.640 7.187 0.933 1.00 98.38 115 LEU A CA 1
ATOM 925 C C . LEU A 1 115 ? 5.559 5.972 1.867 1.00 98.38 115 LEU A C 1
ATOM 927 O O . LEU A 1 115 ? 4.638 5.883 2.679 1.00 98.38 115 LEU A O 1
ATOM 931 N N . ILE A 1 116 ? 6.524 5.049 1.801 1.00 97.00 116 ILE A N 1
ATOM 932 C CA . ILE A 1 116 ? 6.617 3.925 2.748 1.00 97.00 116 ILE A CA 1
ATOM 933 C C . ILE A 1 116 ? 6.861 4.437 4.177 1.00 97.00 116 ILE A C 1
ATOM 935 O O . ILE A 1 116 ? 6.253 3.925 5.120 1.00 97.00 116 ILE A O 1
ATOM 939 N N . GLY A 1 117 ? 7.713 5.454 4.341 1.00 96.25 117 GLY A N 1
ATOM 940 C CA . GLY A 1 117 ? 7.940 6.124 5.623 1.00 96.25 117 GLY A CA 1
ATOM 941 C C . GLY A 1 117 ? 6.658 6.742 6.184 1.00 96.25 117 GLY A C 1
ATOM 942 O O . GLY A 1 117 ? 6.276 6.443 7.315 1.00 96.25 117 GLY A O 1
ATOM 943 N N . LEU A 1 118 ? 5.931 7.501 5.360 1.00 97.75 118 LEU A N 1
ATOM 944 C CA . LEU A 1 118 ? 4.638 8.089 5.723 1.00 97.75 118 LEU A CA 1
ATOM 945 C C . LEU A 1 118 ? 3.596 7.022 6.088 1.00 97.75 118 LEU A C 1
ATOM 947 O O . LEU A 1 118 ? 2.844 7.202 7.044 1.00 97.75 118 LEU A O 1
ATOM 951 N N . ALA A 1 119 ? 3.569 5.887 5.382 1.00 98.00 119 ALA A N 1
ATOM 952 C CA . ALA A 1 119 ? 2.694 4.763 5.721 1.00 98.00 119 ALA A CA 1
ATOM 953 C C . ALA A 1 119 ? 3.041 4.167 7.096 1.00 98.00 119 ALA A C 1
ATOM 955 O O . ALA A 1 119 ? 2.151 3.898 7.906 1.00 98.00 119 ALA A O 1
ATOM 956 N N . ALA A 1 120 ? 4.334 3.992 7.384 1.00 96.88 120 ALA A N 1
ATOM 957 C CA . ALA A 1 120 ? 4.801 3.496 8.674 1.00 96.88 120 ALA A CA 1
ATOM 958 C C . ALA A 1 120 ? 4.437 4.454 9.821 1.00 96.88 120 ALA A C 1
ATOM 960 O O . ALA A 1 120 ? 3.968 3.998 10.866 1.00 96.88 120 ALA A O 1
ATOM 961 N N . GLU A 1 121 ? 4.589 5.764 9.619 1.00 96.88 121 GLU A N 1
ATOM 962 C CA . GLU A 1 121 ? 4.193 6.792 10.587 1.00 96.88 121 GLU A CA 1
ATOM 963 C C . GLU A 1 121 ? 2.675 6.818 10.804 1.00 96.88 121 GLU A C 1
ATOM 965 O O . GLU A 1 121 ? 2.218 6.737 11.948 1.00 96.88 121 GLU A O 1
ATOM 970 N N . CYS A 1 122 ? 1.894 6.828 9.718 1.00 97.06 122 CYS A N 1
ATOM 971 C CA . CYS A 1 122 ? 0.429 6.772 9.740 1.00 97.06 122 CYS A CA 1
ATOM 972 C C . CYS A 1 122 ? -0.075 5.586 10.581 1.00 97.06 122 CYS A C 1
ATOM 974 O O . CYS A 1 122 ? -0.950 5.733 11.439 1.00 97.06 122 CYS A O 1
ATOM 976 N N . MET A 1 123 ? 0.552 4.420 10.407 1.00 96.62 123 MET A N 1
ATOM 977 C CA . MET A 1 123 ? 0.191 3.183 11.103 1.00 96.62 123 MET A CA 1
ATOM 978 C C . MET A 1 123 ? 0.908 2.986 12.445 1.00 96.62 123 MET A C 1
ATOM 980 O O . MET A 1 123 ? 0.653 2.001 13.147 1.00 96.62 123 MET A O 1
ATOM 984 N N . ARG A 1 124 ? 1.748 3.948 12.852 1.00 94.88 124 ARG A N 1
ATOM 985 C CA . ARG A 1 124 ? 2.490 3.968 14.126 1.00 94.88 124 ARG A CA 1
ATOM 986 C C . ARG A 1 124 ? 3.405 2.753 14.294 1.00 94.88 124 ARG A C 1
ATOM 988 O O . ARG A 1 124 ? 3.473 2.142 15.361 1.00 94.88 124 ARG A O 1
ATOM 995 N N . VAL A 1 125 ? 4.098 2.388 13.224 1.00 93.44 125 VAL A N 1
ATOM 996 C CA . VAL A 1 125 ? 5.025 1.257 13.170 1.00 93.44 125 VAL A CA 1
ATOM 997 C C . VAL A 1 125 ? 6.392 1.700 13.703 1.00 93.44 125 VAL A C 1
ATOM 999 O O . VAL A 1 125 ? 7.070 2.526 13.101 1.00 93.44 125 VAL A O 1
ATOM 1002 N N . GLY A 1 126 ? 6.820 1.138 14.837 1.00 87.62 126 GLY A N 1
ATOM 1003 C CA . GLY A 1 126 ? 8.121 1.440 15.448 1.00 87.62 126 GLY A CA 1
ATOM 1004 C C . GLY A 1 126 ? 9.294 0.656 14.839 1.00 87.62 126 GLY A C 1
ATOM 1005 O O . GLY A 1 126 ? 9.116 -0.449 14.331 1.00 87.62 126 GLY A O 1
ATOM 1006 N N . GLY A 1 1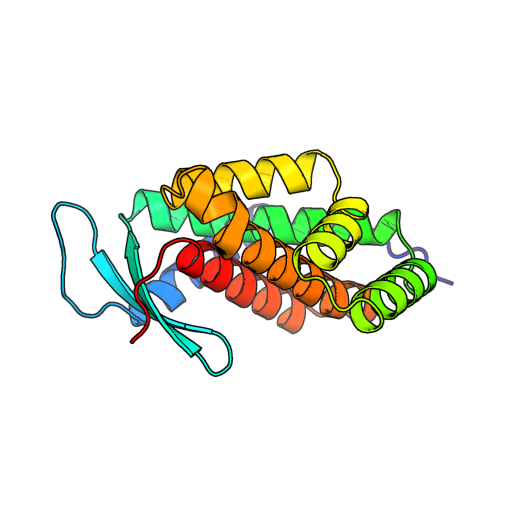27 ? 10.515 1.195 14.954 1.00 86.12 127 GLY A N 1
ATOM 1007 C CA . GLY A 1 127 ? 11.704 0.779 14.188 1.00 86.12 127 GLY A CA 1
ATOM 1008 C C . GLY A 1 127 ? 12.001 -0.725 14.117 1.00 86.12 127 GLY A C 1
ATOM 1009 O O . GLY A 1 127 ? 12.226 -1.244 13.025 1.00 86.12 127 GLY A O 1
ATOM 1010 N N . ALA A 1 128 ? 11.964 -1.459 15.235 1.00 88.50 128 ALA A N 1
ATOM 1011 C CA . ALA A 1 128 ? 12.217 -2.905 15.206 1.00 88.50 128 ALA A CA 1
ATOM 1012 C C . ALA A 1 128 ? 11.090 -3.670 14.489 1.00 88.50 128 ALA A C 1
ATOM 1014 O O . ALA A 1 128 ? 11.352 -4.506 13.627 1.00 88.50 128 ALA A O 1
ATOM 1015 N N . TYR A 1 129 ? 9.835 -3.342 14.800 1.00 90.06 129 TYR A N 1
ATOM 1016 C CA . TYR A 1 129 ? 8.668 -3.960 14.172 1.00 90.06 129 TYR A CA 1
ATOM 1017 C C . TYR A 1 129 ? 8.616 -3.654 12.665 1.00 90.06 129 TYR A C 1
ATOM 1019 O O . TYR A 1 129 ? 8.400 -4.557 11.858 1.00 90.06 129 TYR A O 1
ATOM 1027 N N . TYR A 1 130 ? 8.950 -2.419 12.274 1.00 91.00 130 TYR A N 1
ATOM 1028 C CA . TYR A 1 130 ? 9.124 -2.035 10.875 1.00 91.00 130 TYR A CA 1
ATOM 1029 C C . TYR A 1 130 ? 10.203 -2.878 10.188 1.00 91.00 130 TYR A C 1
ATOM 1031 O O . TYR A 1 130 ? 9.944 -3.498 9.162 1.00 91.00 130 TYR A O 1
ATOM 1039 N N . THR A 1 131 ? 11.400 -2.949 10.773 1.00 87.88 131 THR A N 1
ATOM 1040 C CA . THR A 1 131 ? 12.559 -3.613 10.156 1.00 87.88 131 THR A CA 1
ATOM 1041 C C . THR A 1 131 ? 12.310 -5.098 9.898 1.00 87.88 131 THR A C 1
ATOM 1043 O O . THR A 1 131 ? 12.713 -5.617 8.858 1.00 87.88 131 THR A O 1
ATOM 1046 N N . PHE A 1 132 ? 11.652 -5.788 10.833 1.00 87.69 132 PHE A N 1
ATOM 1047 C CA . PHE A 1 132 ? 11.510 -7.243 10.769 1.00 87.69 132 PHE A CA 1
ATOM 1048 C C . PHE A 1 132 ? 10.199 -7.730 10.155 1.00 87.69 132 PHE A C 1
ATOM 1050 O O . PHE A 1 132 ? 10.176 -8.841 9.630 1.00 87.69 132 PHE A O 1
ATOM 1057 N N . LEU A 1 133 ? 9.122 -6.941 10.219 1.00 90.38 133 LEU A N 1
ATOM 1058 C CA . LEU A 1 133 ? 7.786 -7.395 9.825 1.00 90.38 133 LEU A CA 1
ATOM 1059 C C . LEU A 1 133 ? 7.147 -6.459 8.799 1.00 90.38 133 LEU A C 1
ATOM 1061 O O . LEU A 1 133 ? 6.962 -6.850 7.645 1.00 90.38 133 LEU A O 1
ATOM 1065 N N . SER A 1 134 ? 6.838 -5.221 9.186 1.00 92.62 134 SER A N 1
ATOM 1066 C CA . SER A 1 134 ? 6.001 -4.339 8.361 1.00 92.62 134 SER A CA 1
ATOM 1067 C C . SER A 1 134 ? 6.704 -3.845 7.100 1.00 92.62 134 SER A C 1
ATOM 1069 O O . SER A 1 134 ? 6.067 -3.765 6.055 1.00 92.62 134 SER A O 1
ATOM 1071 N N . GLY A 1 135 ? 8.004 -3.550 7.178 1.00 93.06 135 GLY A N 1
ATOM 1072 C CA . GLY A 1 135 ? 8.841 -3.117 6.057 1.00 93.06 135 GLY A CA 1
ATOM 1073 C C . GLY A 1 135 ? 8.953 -4.186 4.964 1.00 93.06 135 GLY A C 1
ATOM 1074 O O . GLY A 1 135 ? 8.549 -3.931 3.831 1.00 93.06 135 GLY A O 1
ATOM 1075 N N . PRO A 1 136 ? 9.412 -5.415 5.279 1.00 93.31 136 PRO A N 1
ATOM 1076 C CA . PRO A 1 136 ? 9.405 -6.523 4.322 1.00 93.31 136 PRO A CA 1
ATOM 1077 C C . PRO A 1 136 ? 8.030 -6.771 3.689 1.00 93.31 136 PRO A C 1
ATOM 1079 O O . PRO A 1 136 ? 7.930 -6.990 2.478 1.00 93.31 136 PRO A O 1
ATOM 1082 N N . PHE A 1 137 ? 6.967 -6.700 4.494 1.00 94.50 137 PHE A N 1
ATOM 1083 C CA . PHE A 1 137 ? 5.600 -6.898 4.028 1.00 94.50 137 PHE A CA 1
ATOM 1084 C C . PHE A 1 137 ? 5.150 -5.811 3.037 1.00 94.50 137 PHE A C 1
ATOM 1086 O O . PHE A 1 137 ? 4.735 -6.148 1.926 1.00 94.50 137 PHE A O 1
ATOM 1093 N N . ILE A 1 138 ? 5.252 -4.524 3.395 1.00 96.31 138 ILE A N 1
ATOM 1094 C CA . ILE A 1 138 ? 4.786 -3.432 2.525 1.00 96.31 138 ILE A CA 1
ATOM 1095 C C . ILE A 1 138 ? 5.604 -3.370 1.233 1.00 96.31 138 ILE A C 1
ATOM 1097 O O . ILE A 1 138 ? 5.039 -3.207 0.153 1.00 96.31 138 ILE A O 1
ATOM 1101 N N . THR A 1 139 ? 6.911 -3.630 1.311 1.00 95.88 139 THR A N 1
ATOM 1102 C CA . THR A 1 139 ? 7.783 -3.737 0.137 1.00 95.88 139 THR A CA 1
ATOM 1103 C C . THR A 1 139 ? 7.330 -4.862 -0.794 1.00 95.88 139 THR A C 1
ATOM 1105 O O . THR A 1 139 ? 7.250 -4.663 -2.006 1.00 95.88 139 THR A O 1
ATOM 1108 N N . SER A 1 140 ? 6.960 -6.027 -0.253 1.00 94.69 140 SER A N 1
ATOM 1109 C CA . SER A 1 140 ? 6.416 -7.131 -1.054 1.00 94.69 140 SER A CA 1
ATOM 1110 C C . SER A 1 140 ? 5.044 -6.807 -1.661 1.00 94.69 140 SER A C 1
ATOM 1112 O O . SER A 1 140 ? 4.763 -7.202 -2.799 1.00 94.69 140 SER A O 1
ATOM 1114 N N . ALA A 1 141 ? 4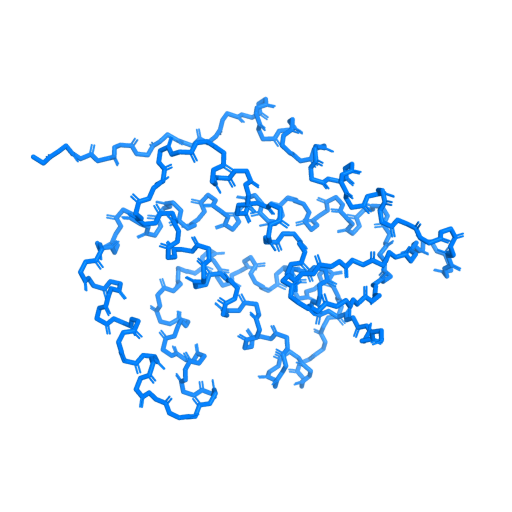.195 -6.066 -0.944 1.00 96.19 141 ALA A N 1
ATOM 1115 C CA . ALA A 1 141 ? 2.911 -5.605 -1.460 1.00 96.19 141 ALA A CA 1
ATOM 1116 C C . ALA A 1 141 ? 3.105 -4.647 -2.649 1.00 96.19 141 ALA A C 1
ATOM 1118 O O . ALA A 1 141 ? 2.558 -4.893 -3.724 1.00 96.19 141 ALA A O 1
ATOM 1119 N N . ILE A 1 142 ? 3.954 -3.628 -2.511 1.00 96.38 142 ILE A N 1
ATOM 1120 C CA . ILE A 1 142 ? 4.267 -2.684 -3.595 1.00 96.38 142 ILE A CA 1
ATOM 1121 C C . ILE A 1 142 ? 4.873 -3.423 -4.797 1.00 96.38 142 ILE A C 1
ATOM 1123 O O . ILE A 1 142 ? 4.442 -3.207 -5.927 1.00 96.38 142 ILE A O 1
ATOM 1127 N N . PHE A 1 143 ? 5.797 -4.365 -4.563 1.00 94.38 143 PHE A N 1
ATOM 1128 C CA . PHE A 1 143 ? 6.363 -5.219 -5.616 1.00 94.38 143 PHE A CA 1
ATOM 1129 C C . PHE A 1 143 ? 5.280 -6.015 -6.365 1.00 94.38 143 PHE A C 1
ATOM 1131 O O . PHE A 1 143 ? 5.317 -6.135 -7.588 1.00 94.38 143 PHE A O 1
ATOM 1138 N N . SER A 1 144 ? 4.289 -6.541 -5.637 1.00 92.94 144 SER A N 1
ATOM 1139 C CA . SER A 1 144 ? 3.165 -7.284 -6.221 1.00 92.94 144 SER A CA 1
ATOM 1140 C C . SER A 1 144 ? 2.243 -6.381 -7.043 1.00 92.94 144 SER A C 1
ATOM 1142 O O . SER A 1 144 ? 1.805 -6.782 -8.117 1.00 92.94 144 SER A O 1
ATOM 1144 N N . ALA A 1 145 ? 1.961 -5.166 -6.564 1.00 93.62 145 ALA A N 1
ATOM 1145 C CA . ALA A 1 145 ? 1.172 -4.187 -7.306 1.00 93.62 145 ALA A CA 1
ATOM 1146 C C . ALA A 1 145 ? 1.892 -3.761 -8.595 1.00 93.62 145 ALA A C 1
ATOM 1148 O O . ALA A 1 145 ? 1.279 -3.738 -9.661 1.00 93.62 145 ALA A O 1
ATOM 1149 N N . TYR A 1 146 ? 3.208 -3.534 -8.530 1.00 91.69 146 TYR A N 1
ATOM 1150 C CA . TYR A 1 146 ? 4.019 -3.255 -9.713 1.00 91.69 146 TYR A CA 1
ATOM 1151 C C . TYR A 1 146 ? 3.923 -4.384 -10.748 1.00 91.69 146 TYR A C 1
ATOM 1153 O O . TYR A 1 146 ? 3.709 -4.101 -11.921 1.00 91.69 146 TYR A O 1
ATOM 1161 N N . ALA A 1 147 ? 3.994 -5.653 -10.326 1.00 89.50 147 ALA A N 1
ATOM 1162 C CA . ALA A 1 147 ? 3.880 -6.806 -11.228 1.00 89.50 147 ALA A CA 1
ATOM 1163 C C . ALA A 1 147 ? 2.563 -6.847 -12.028 1.00 89.50 147 ALA A C 1
ATOM 1165 O O . ALA A 1 147 ? 2.529 -7.400 -13.123 1.00 89.50 147 ALA A O 1
ATOM 1166 N N . VAL A 1 148 ? 1.484 -6.270 -11.492 1.00 88.31 148 VAL A N 1
ATOM 1167 C CA . VAL A 1 148 ? 0.197 -6.150 -12.192 1.00 88.31 148 VAL A CA 1
ATOM 1168 C C . VAL A 1 148 ? 0.211 -4.951 -13.145 1.00 88.31 148 VAL A C 1
ATOM 1170 O O . VAL A 1 148 ? -0.183 -5.070 -14.305 1.00 88.31 148 VAL A O 1
ATOM 1173 N N . ILE A 1 149 ? 0.704 -3.802 -12.676 1.00 85.81 149 ILE A N 1
ATOM 1174 C CA . ILE A 1 149 ? 0.692 -2.542 -13.433 1.00 85.81 149 ILE A CA 1
ATOM 1175 C C . ILE A 1 149 ? 1.696 -2.539 -14.596 1.00 85.81 149 ILE A C 1
ATOM 1177 O O . ILE A 1 149 ? 1.398 -1.969 -15.643 1.00 85.81 149 ILE A O 1
ATOM 1181 N N . VAL A 1 150 ? 2.853 -3.197 -14.466 1.00 81.50 150 VAL A N 1
ATOM 1182 C CA . VAL A 1 150 ? 3.848 -3.313 -15.554 1.00 81.50 150 VAL A CA 1
ATOM 1183 C C . VAL A 1 150 ? 3.267 -3.996 -16.796 1.00 81.50 150 VAL A C 1
ATOM 1185 O O . VAL A 1 150 ? 3.619 -3.637 -17.918 1.00 81.50 150 VAL A O 1
ATOM 1188 N N . ASP A 1 151 ? 2.331 -4.928 -16.597 1.00 74.19 151 ASP A N 1
ATOM 1189 C CA . ASP A 1 151 ? 1.701 -5.696 -17.670 1.00 74.19 151 ASP A CA 1
ATOM 1190 C C . ASP A 1 151 ? 0.389 -5.085 -18.165 1.00 74.19 151 ASP A C 1
ATOM 1192 O O . ASP A 1 151 ? 0.049 -5.248 -19.337 1.00 74.19 151 ASP A O 1
ATOM 1196 N N . GLN A 1 152 ? -0.363 -4.410 -17.290 1.00 73.81 152 GLN A N 1
ATOM 1197 C CA . GLN A 1 152 ? -1.732 -3.968 -17.577 1.00 73.81 152 GLN A CA 1
ATOM 1198 C C . GLN A 1 152 ? -2.034 -2.552 -17.064 1.00 73.81 152 GLN A C 1
ATOM 1200 O O . GLN A 1 152 ? -3.153 -2.262 -16.657 1.00 73.81 152 GLN A O 1
ATOM 1205 N N . GLY A 1 153 ? -1.050 -1.651 -17.077 1.00 65.00 153 GLY A N 1
ATOM 1206 C CA . GLY A 1 153 ? -1.168 -0.314 -16.480 1.00 65.00 153 GLY A CA 1
ATOM 1207 C C . GLY A 1 153 ? -2.225 0.615 -17.092 1.00 65.00 153 GLY A C 1
ATOM 1208 O O . GLY A 1 153 ? -2.565 1.614 -16.467 1.00 65.00 153 GLY A O 1
ATOM 1209 N N . GLU A 1 154 ? -2.756 0.295 -18.277 1.00 69.94 154 GLU A N 1
ATOM 1210 C CA . GLU A 1 154 ? -3.889 1.008 -18.895 1.00 69.94 154 GLU A CA 1
ATOM 1211 C C . GLU A 1 154 ? -5.261 0.436 -18.488 1.00 69.94 154 GLU A C 1
ATOM 1213 O O . GLU A 1 154 ? -6.294 1.015 -18.813 1.00 69.94 154 GLU A O 1
ATOM 1218 N N . ASN A 1 155 ? -5.295 -0.701 -17.786 1.00 81.25 155 ASN A N 1
ATOM 1219 C CA . ASN A 1 155 ? -6.531 -1.317 -17.319 1.00 81.25 155 ASN A CA 1
ATOM 1220 C C . ASN A 1 155 ? -7.001 -0.638 -16.022 1.00 81.25 155 ASN A C 1
ATOM 1222 O O . ASN A 1 155 ? -6.433 -0.850 -14.947 1.00 81.25 155 ASN A O 1
ATOM 1226 N N . GLU A 1 156 ? -8.058 0.162 -16.135 1.00 80.19 156 GLU A N 1
ATOM 1227 C CA . GLU A 1 156 ? -8.646 0.930 -15.035 1.00 80.19 156 GLU A CA 1
ATOM 1228 C C . GLU A 1 156 ? -9.131 0.044 -13.873 1.00 80.19 156 GLU A C 1
ATOM 1230 O O . GLU A 1 156 ? -8.878 0.358 -12.708 1.00 80.19 156 GLU A O 1
ATOM 1235 N N . ASP A 1 157 ? -9.728 -1.117 -14.161 1.00 84.69 157 ASP A N 1
ATOM 1236 C CA . ASP A 1 157 ? -10.198 -2.045 -13.124 1.00 84.69 157 ASP A CA 1
ATOM 1237 C C . ASP A 1 157 ? -9.031 -2.597 -12.296 1.00 84.69 157 ASP A C 1
ATOM 1239 O O . ASP A 1 157 ? -9.118 -2.735 -11.068 1.00 84.69 157 ASP A O 1
ATOM 1243 N N . LEU A 1 158 ? -7.906 -2.898 -12.952 1.00 85.62 158 LEU A N 1
ATOM 1244 C CA . LEU A 1 158 ? -6.698 -3.353 -12.264 1.00 85.62 158 LEU A CA 1
ATOM 1245 C C . LEU A 1 158 ? -6.019 -2.230 -11.493 1.00 85.62 158 LEU A C 1
ATOM 1247 O O . LEU A 1 158 ? -5.535 -2.474 -10.390 1.00 85.62 158 LEU A O 1
ATOM 1251 N N . TYR A 1 159 ? -6.036 -1.007 -12.021 1.00 84.81 159 TYR A N 1
ATOM 1252 C CA . TYR A 1 159 ? -5.570 0.172 -11.301 1.00 84.81 159 TYR A CA 1
ATOM 1253 C C . TYR A 1 159 ? -6.342 0.349 -9.983 1.00 84.81 159 TYR A C 1
ATOM 1255 O O . TYR A 1 159 ? -5.743 0.391 -8.904 1.00 84.81 159 TYR A O 1
ATOM 1263 N N . ILE A 1 160 ? -7.676 0.334 -10.041 1.00 87.88 160 ILE A N 1
ATOM 1264 C CA . ILE A 1 160 ? -8.545 0.431 -8.861 1.00 87.88 160 ILE A CA 1
ATOM 1265 C C . ILE A 1 160 ? -8.295 -0.742 -7.899 1.00 87.88 160 ILE A C 1
ATOM 1267 O O . ILE A 1 160 ? -8.166 -0.549 -6.687 1.00 87.88 160 ILE A O 1
ATOM 1271 N N . THR A 1 161 ? -8.158 -1.962 -8.424 1.00 91.25 161 THR A N 1
ATOM 1272 C CA . THR A 1 161 ? -7.855 -3.157 -7.619 1.00 91.25 161 THR A CA 1
ATOM 1273 C C . THR A 1 161 ? -6.512 -3.030 -6.896 1.00 91.25 161 THR A C 1
ATOM 1275 O O . THR A 1 161 ? -6.414 -3.375 -5.715 1.00 91.25 161 THR A O 1
ATOM 1278 N N . CYS A 1 162 ? -5.482 -2.496 -7.557 1.00 93.75 162 CYS A N 1
ATOM 1279 C CA . CYS A 1 162 ? -4.186 -2.224 -6.942 1.00 93.75 162 CYS A CA 1
ATOM 1280 C C . CYS A 1 162 ? -4.288 -1.160 -5.843 1.00 93.75 162 CYS A C 1
ATOM 1282 O O . CYS A 1 162 ? -3.680 -1.340 -4.788 1.00 93.75 162 CYS A O 1
ATOM 1284 N N . ALA A 1 163 ? -5.092 -0.111 -6.028 1.00 94.12 163 ALA A N 1
ATOM 1285 C CA . ALA A 1 163 ? -5.331 0.890 -4.989 1.00 94.12 163 ALA A CA 1
ATOM 1286 C C . ALA A 1 163 ? -6.001 0.268 -3.747 1.00 94.12 163 ALA A C 1
ATOM 1288 O O . ALA A 1 163 ? -5.524 0.458 -2.624 1.00 94.12 163 ALA A O 1
ATOM 1289 N N . PHE A 1 164 ? -7.041 -0.558 -3.938 1.00 94.75 164 PHE A N 1
ATOM 1290 C CA . PHE A 1 164 ? -7.685 -1.310 -2.850 1.00 94.75 164 PHE A CA 1
ATOM 1291 C C . PHE A 1 164 ? -6.727 -2.279 -2.153 1.00 94.75 164 PHE A C 1
ATOM 1293 O O . PHE A 1 164 ? -6.771 -2.445 -0.932 1.00 94.75 164 PHE A O 1
ATOM 1300 N N . PHE A 1 165 ? -5.857 -2.932 -2.917 1.00 96.50 165 PHE A N 1
ATOM 1301 C CA . PHE A 1 165 ? -4.833 -3.812 -2.374 1.00 96.50 165 PHE A CA 1
ATOM 1302 C C . PHE A 1 165 ? -3.815 -3.037 -1.519 1.00 96.50 165 PHE A C 1
ATOM 1304 O O . PHE A 1 165 ? -3.501 -3.467 -0.407 1.00 96.50 165 PHE A O 1
ATOM 1311 N N . LEU A 1 166 ? -3.349 -1.879 -1.994 1.00 97.81 166 LEU A N 1
ATOM 1312 C CA . LEU A 1 166 ? -2.350 -1.055 -1.311 1.00 97.81 166 LEU A CA 1
ATOM 1313 C C . LEU A 1 166 ? -2.880 -0.440 -0.013 1.00 97.81 166 LEU A C 1
ATOM 1315 O O . LEU A 1 166 ? -2.196 -0.545 1.003 1.00 97.81 166 LEU A O 1
ATOM 1319 N N . ILE A 1 167 ? -4.101 0.112 0.017 1.00 98.06 167 ILE A N 1
ATOM 1320 C CA . ILE A 1 167 ? -4.667 0.642 1.274 1.00 98.06 167 ILE A CA 1
ATOM 1321 C C . ILE A 1 167 ? -4.792 -0.461 2.334 1.00 98.06 167 ILE A C 1
ATOM 1323 O O . ILE A 1 167 ? -4.443 -0.254 3.494 1.00 98.06 167 ILE A O 1
ATOM 1327 N N . ARG A 1 168 ? -5.210 -1.674 1.947 1.00 97.88 168 ARG A N 1
ATOM 1328 C CA . ARG A 1 168 ? -5.278 -2.818 2.870 1.00 97.88 168 ARG A CA 1
ATOM 1329 C C . ARG A 1 168 ? -3.893 -3.249 3.345 1.00 97.88 168 ARG A C 1
ATOM 1331 O O . ARG A 1 168 ? -3.745 -3.603 4.511 1.00 97.88 168 ARG A O 1
ATOM 1338 N N . ALA A 1 169 ? -2.882 -3.199 2.477 1.00 97.62 169 ALA A N 1
ATOM 1339 C CA . ALA A 1 169 ? -1.502 -3.469 2.863 1.00 97.62 169 ALA A CA 1
ATOM 1340 C C . ALA A 1 169 ? -0.982 -2.425 3.868 1.00 97.62 169 ALA A C 1
ATOM 1342 O O . ALA A 1 169 ? -0.436 -2.805 4.902 1.00 97.62 169 ALA A O 1
ATOM 1343 N N . ILE A 1 170 ? -1.226 -1.133 3.635 1.00 98.19 170 ILE A N 1
ATOM 1344 C CA . ILE A 1 170 ? -0.884 -0.068 4.590 1.00 98.19 170 ILE A CA 1
ATOM 1345 C C . ILE A 1 170 ? -1.555 -0.351 5.936 1.00 98.19 170 ILE A C 1
ATOM 1347 O O . ILE A 1 170 ? -0.876 -0.497 6.947 1.00 98.19 170 ILE A O 1
ATOM 1351 N N . LEU A 1 171 ? -2.871 -0.566 5.950 1.00 97.50 171 LEU A N 1
ATOM 1352 C CA . LEU A 1 171 ? -3.635 -0.841 7.172 1.00 97.50 171 LEU A CA 1
ATOM 1353 C C . LEU A 1 171 ? -3.179 -2.102 7.927 1.00 97.50 171 LEU A C 1
ATOM 1355 O O . LEU A 1 171 ? -3.352 -2.192 9.147 1.00 97.50 171 LEU A O 1
ATOM 1359 N N . LYS A 1 172 ? -2.577 -3.065 7.220 1.00 96.50 172 LYS A N 1
ATOM 1360 C CA . LYS A 1 172 ? -1.998 -4.281 7.799 1.00 96.50 172 LYS A CA 1
ATOM 1361 C C . LYS A 1 172 ? -0.646 -4.047 8.470 1.00 96.50 172 LYS A C 1
ATOM 1363 O O . LYS A 1 172 ? -0.288 -4.828 9.354 1.00 96.50 172 LYS A O 1
ATOM 1368 N N . MET A 1 173 ? 0.083 -2.988 8.100 1.00 95.75 173 MET A N 1
ATOM 1369 C CA . MET A 1 173 ? 1.433 -2.712 8.608 1.00 95.75 173 MET A CA 1
ATOM 1370 C C . MET A 1 173 ? 1.504 -2.679 10.131 1.00 95.75 173 MET A C 1
ATOM 1372 O O . MET A 1 173 ? 2.561 -2.980 10.668 1.00 95.75 173 MET A O 1
ATOM 1376 N N . HIS A 1 174 ? 0.411 -2.352 10.820 1.00 91.44 174 HIS A N 1
ATOM 1377 C CA . HIS A 1 174 ? 0.271 -2.558 12.254 1.00 91.44 174 HIS A CA 1
ATOM 1378 C C . HIS A 1 174 ? -1.117 -3.127 12.542 1.00 91.44 174 HIS A C 1
ATOM 1380 O O . HIS A 1 174 ? -2.107 -2.399 12.617 1.00 91.44 174 HIS A O 1
ATOM 1386 N N . SER A 1 175 ? -1.184 -4.451 12.646 1.00 90.00 175 SER A N 1
ATOM 1387 C CA . SER A 1 175 ? -2.438 -5.183 12.789 1.00 90.00 175 SER A CA 1
ATOM 1388 C C . SER A 1 175 ? -2.318 -6.344 13.768 1.00 90.00 175 SER A C 1
ATOM 1390 O O . SER A 1 175 ? -1.222 -6.793 14.112 1.00 90.00 175 SER A O 1
ATOM 1392 N N . ILE A 1 176 ? -3.474 -6.814 14.224 1.00 87.81 176 ILE A N 1
ATOM 1393 C CA . ILE A 1 176 ? -3.616 -8.001 15.059 1.00 87.81 176 ILE A CA 1
ATOM 1394 C C . ILE A 1 176 ? -4.164 -9.109 14.151 1.00 87.81 176 ILE A C 1
ATOM 1396 O O . ILE A 1 176 ? -5.230 -8.903 13.561 1.00 87.81 176 ILE A O 1
ATOM 1400 N N . PRO A 1 177 ? -3.465 -10.249 14.000 1.00 82.06 177 PRO A N 1
ATOM 1401 C CA . PRO A 1 177 ? -4.010 -11.406 13.296 1.00 82.06 177 PRO A CA 1
ATOM 1402 C C . PRO A 1 177 ? -5.340 -11.831 13.926 1.00 82.06 177 PRO A C 1
ATOM 1404 O O . PRO A 1 177 ? -5.461 -11.803 15.155 1.00 82.06 177 PRO A O 1
ATOM 1407 N N . ASP A 1 178 ? -6.325 -12.172 13.096 1.00 73.94 178 ASP A N 1
ATOM 1408 C CA . ASP A 1 178 ? -7.556 -12.813 13.581 1.00 73.94 178 ASP A CA 1
ATOM 1409 C C . ASP A 1 178 ? -7.351 -14.318 13.800 1.00 73.94 178 ASP A C 1
ATOM 1411 O O . ASP A 1 178 ? -6.634 -14.942 12.982 1.00 73.94 178 ASP A O 1
#

Organism: NCBI:txid2763672

Secondary structure (DSSP, 8-state):
-------PPPHHHHHHHHHHHHHHHHTTEEEEEETTEEEEEEEETTEEEEEEE-HHHHHHHHHHHHHHHHHHHHHHHHS-HHHHHHHHHHHHH---HHHHHHHHHTT--HHHHHHHHHHHHHTT--HHHIIIIIHHHHHHHHHHHHHHHHHHTT-HHHHHHHHHHHHHHHHHTT-EE-

pLDDT: mean 90.15, std 10.2, range [37.69, 98.38]